Protein AF-A0A5N6GV18-F1 (afdb_monomer_lite)

pLDDT: mean 72.33, std 10.81, range [26.56, 85.5]

Sequence (75 aa):
MYLNHTHGYVVRDDLTISATVEDNGISAGPAYGNLKDGLKLNFQLKDRKEFRFDFKNGSEVWVTEHGHDHMLVRL

Organism: Aspergillus flavus (NCBI:txid5059)

Structure (mmCIF, N/CA/C/O backbone):
data_AF-A0A5N6GV18-F1
#
_entry.id   AF-A0A5N6GV18-F1
#
loop_
_atom_site.group_PDB
_atom_site.id
_atom_site.type_symbol
_atom_site.label_atom_id
_atom_site.label_alt_id
_atom_site.label_comp_id
_atom_site.label_asym_id
_atom_site.label_entity_id
_atom_site.label_seq_id
_atom_site.pdbx_PDB_ins_code
_atom_site.Cartn_x
_atom_site.Cartn_y
_atom_site.Cartn_z
_atom_site.occupancy
_atom_site.B_iso_or_equiv
_atom_site.auth_seq_id
_atom_site.auth_comp_id
_atom_site.auth_asym_id
_atom_site.auth_atom_id
_atom_site.pdbx_PDB_model_num
ATOM 1 N N . MET A 1 1 ? 5.918 8.885 -23.998 1.00 26.56 1 MET A N 1
ATOM 2 C CA . MET A 1 1 ? 5.142 9.466 -22.885 1.00 26.56 1 MET A CA 1
ATOM 3 C C . MET A 1 1 ? 4.766 8.284 -22.011 1.00 26.56 1 MET A C 1
ATOM 5 O O . MET A 1 1 ? 3.949 7.487 -22.446 1.00 26.56 1 MET A O 1
ATOM 9 N N . TYR A 1 2 ? 5.490 8.051 -20.916 1.00 30.34 2 TYR A N 1
ATOM 10 C CA . TYR A 1 2 ? 5.294 6.862 -20.080 1.00 30.34 2 TYR A CA 1
ATOM 11 C C . TYR A 1 2 ? 4.383 7.252 -18.917 1.00 30.34 2 TYR A C 1
ATOM 13 O O . TYR A 1 2 ? 4.692 8.183 -18.176 1.00 30.34 2 TYR A O 1
ATOM 21 N N . LEU A 1 3 ? 3.216 6.618 -18.851 1.00 35.25 3 LEU A N 1
ATOM 22 C CA . LEU A 1 3 ? 2.203 6.840 -17.828 1.00 35.25 3 LEU A CA 1
ATOM 23 C C . LEU A 1 3 ? 2.514 5.916 -16.643 1.00 35.25 3 LEU A C 1
ATOM 25 O O . LEU A 1 3 ? 2.532 4.701 -16.805 1.00 35.25 3 LEU A O 1
ATOM 29 N N . ASN A 1 4 ? 2.764 6.490 -15.466 1.00 53.00 4 ASN A N 1
ATOM 30 C CA . ASN A 1 4 ? 2.836 5.736 -14.215 1.00 53.00 4 ASN A CA 1
ATOM 31 C C . ASN A 1 4 ? 1.408 5.442 -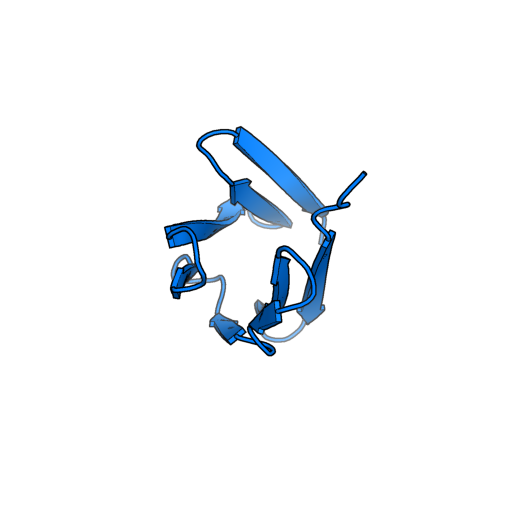13.754 1.00 53.00 4 ASN A C 1
ATOM 33 O O . ASN A 1 4 ? 0.630 6.376 -13.559 1.00 53.00 4 ASN A O 1
ATOM 37 N N . HIS A 1 5 ? 1.063 4.165 -13.601 1.00 59.59 5 HIS A N 1
ATOM 38 C CA . HIS A 1 5 ? -0.255 3.742 -13.137 1.00 59.59 5 HIS A CA 1
ATOM 39 C C . HIS A 1 5 ? -0.117 2.959 -11.832 1.00 59.59 5 HIS A C 1
ATOM 41 O O . HIS A 1 5 ? 0.497 1.893 -11.784 1.00 59.59 5 HIS A O 1
ATOM 47 N N . THR A 1 6 ? -0.736 3.490 -10.782 1.00 59.47 6 THR A N 1
ATOM 48 C CA . THR A 1 6 ? -0.907 2.806 -9.500 1.00 59.47 6 THR A CA 1
ATOM 49 C C . THR A 1 6 ? -2.376 2.425 -9.381 1.00 59.47 6 THR A C 1
ATOM 51 O O . THR A 1 6 ? -3.247 3.296 -9.396 1.00 59.47 6 THR A O 1
ATOM 54 N N . HIS A 1 7 ? -2.664 1.129 -9.275 1.00 66.75 7 HIS A N 1
ATOM 55 C CA . HIS A 1 7 ? -4.025 0.627 -9.086 1.00 66.75 7 HIS A CA 1
ATOM 56 C C . HIS A 1 7 ? -4.086 -0.236 -7.826 1.00 66.75 7 HIS A C 1
ATOM 58 O O . HIS A 1 7 ? -3.181 -1.025 -7.548 1.00 66.75 7 HIS A O 1
ATOM 64 N N . GLY A 1 8 ? -5.171 -0.106 -7.068 1.00 63.00 8 GLY A N 1
ATOM 65 C CA . GLY A 1 8 ? -5.388 -0.893 -5.863 1.00 63.00 8 GLY A CA 1
ATOM 66 C C . GLY A 1 8 ? -6.852 -0.930 -5.452 1.00 63.00 8 GLY A C 1
ATOM 67 O O . GLY A 1 8 ? -7.660 -0.129 -5.924 1.00 63.00 8 GLY A O 1
ATOM 68 N N . TYR A 1 9 ? -7.192 -1.874 -4.580 1.00 65.88 9 TYR A N 1
ATOM 69 C CA . TYR A 1 9 ? -8.521 -1.983 -3.982 1.00 65.88 9 TYR A CA 1
ATOM 70 C C . TYR A 1 9 ? -8.413 -2.253 -2.481 1.00 65.88 9 TYR A C 1
ATOM 72 O O . TYR A 1 9 ? -7.433 -2.830 -2.004 1.00 65.88 9 TYR A O 1
ATOM 80 N N . VAL A 1 10 ? -9.438 -1.819 -1.746 1.00 66.19 10 VAL A N 1
ATOM 81 C CA . VAL A 1 10 ? -9.557 -1.997 -0.296 1.00 66.19 10 VAL A CA 1
ATOM 82 C C . VAL A 1 10 ? -10.779 -2.859 -0.014 1.00 66.19 10 VAL A C 1
ATOM 84 O O . VAL A 1 10 ? -11.889 -2.519 -0.429 1.00 66.19 10 VAL A O 1
ATOM 87 N N . VAL A 1 11 ? -10.578 -3.959 0.704 1.00 72.00 11 VAL A N 1
ATOM 88 C CA . VAL A 1 11 ? -11.655 -4.801 1.227 1.00 72.00 11 VAL A CA 1
ATOM 89 C C . VAL A 1 11 ? -12.057 -4.255 2.595 1.00 72.00 11 VAL A C 1
ATOM 91 O O . VAL A 1 11 ? -11.224 -4.077 3.479 1.00 72.00 11 VAL A O 1
ATOM 94 N N . ARG A 1 12 ? -13.338 -3.904 2.754 1.00 67.19 12 ARG A N 1
ATOM 95 C CA . ARG A 1 12 ? -13.823 -3.171 3.937 1.00 67.19 12 ARG A CA 1
ATOM 96 C C . ARG A 1 12 ? -13.959 -4.050 5.177 1.00 67.19 12 ARG A C 1
ATOM 98 O O . ARG A 1 12 ? -13.720 -3.563 6.275 1.00 67.19 12 ARG A O 1
ATOM 105 N N . ASP A 1 13 ? -14.328 -5.316 4.998 1.00 69.94 13 ASP A N 1
ATOM 106 C CA . ASP A 1 13 ? -14.604 -6.247 6.097 1.00 69.94 13 ASP A CA 1
ATOM 107 C C . ASP A 1 13 ? -13.369 -6.550 6.958 1.00 69.94 13 ASP A C 1
ATOM 109 O O . ASP A 1 13 ? -13.475 -6.709 8.174 1.00 69.94 13 ASP A O 1
ATOM 113 N N . ASP A 1 14 ? -12.185 -6.585 6.348 1.00 70.94 14 ASP A N 1
ATOM 114 C CA . ASP A 1 14 ? -10.921 -6.930 7.005 1.00 70.94 14 ASP A CA 1
ATOM 115 C C . ASP A 1 14 ? -9.852 -5.824 6.919 1.00 70.94 14 ASP A C 1
ATOM 117 O O . ASP A 1 14 ? -8.787 -5.946 7.535 1.00 70.94 14 ASP A O 1
ATOM 121 N N . LEU A 1 15 ? -10.157 -4.722 6.220 1.00 70.44 15 LEU A N 1
ATOM 122 C CA . LEU A 1 15 ? -9.235 -3.626 5.905 1.00 70.44 15 LEU A CA 1
ATOM 123 C C . LEU A 1 15 ? -7.978 -4.106 5.162 1.00 70.44 15 LEU A C 1
ATOM 125 O O . LEU A 1 15 ? -6.907 -3.498 5.287 1.00 70.44 15 LEU A O 1
ATOM 129 N N . THR A 1 16 ? -8.107 -5.186 4.387 1.00 76.25 16 THR A N 1
ATOM 130 C CA . THR A 1 16 ? -7.043 -5.662 3.508 1.00 76.25 16 THR A CA 1
ATOM 131 C C . THR A 1 16 ? -6.930 -4.741 2.303 1.00 76.25 16 THR A C 1
ATOM 133 O O . THR A 1 16 ? -7.914 -4.433 1.627 1.00 76.25 16 THR A O 1
ATOM 136 N N . ILE A 1 17 ? -5.706 -4.319 2.008 1.00 73.75 17 ILE A N 1
ATOM 137 C CA . ILE A 1 17 ? -5.377 -3.569 0.799 1.00 73.75 17 ILE A CA 1
ATOM 138 C C . ILE A 1 17 ? -4.540 -4.431 -0.137 1.00 73.75 17 ILE A C 1
ATOM 140 O O . ILE A 1 17 ? -3.658 -5.161 0.308 1.00 73.75 17 ILE A O 1
ATOM 144 N N . SER A 1 18 ? -4.823 -4.322 -1.432 1.00 74.25 18 SER A N 1
ATOM 145 C CA . SER A 1 18 ? -3.981 -4.839 -2.508 1.00 74.25 18 SER A CA 1
ATOM 146 C C . SER A 1 18 ? -3.551 -3.676 -3.392 1.00 74.25 18 SER 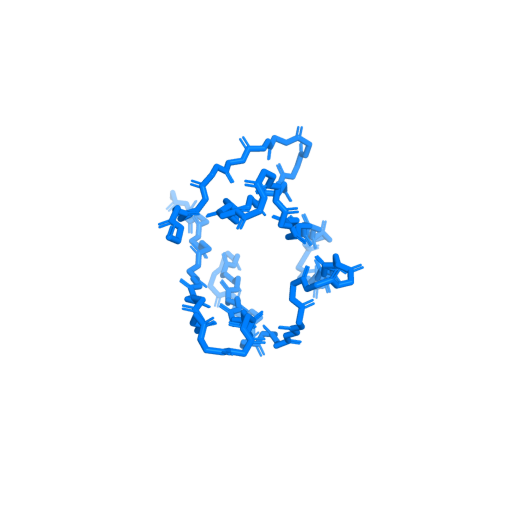A C 1
ATOM 148 O O . SER A 1 18 ? -4.401 -2.917 -3.865 1.00 74.25 18 SER A O 1
ATOM 150 N N . ALA A 1 19 ? -2.244 -3.523 -3.602 1.00 72.62 19 ALA A N 1
ATOM 151 C CA . ALA A 1 19 ? -1.674 -2.470 -4.438 1.00 72.62 19 ALA A CA 1
ATOM 152 C C . ALA A 1 19 ? -0.743 -3.059 -5.499 1.00 72.62 19 ALA A C 1
ATOM 154 O O . ALA A 1 19 ? 0.148 -3.844 -5.176 1.00 72.62 19 ALA A O 1
ATOM 155 N N . THR A 1 20 ? -0.939 -2.653 -6.752 1.00 72.81 20 THR A N 1
ATOM 156 C CA . THR A 1 20 ? -0.075 -2.981 -7.892 1.00 72.81 20 THR A CA 1
ATOM 157 C C . THR A 1 20 ? 0.537 -1.692 -8.424 1.00 72.81 20 THR A C 1
ATOM 159 O O . THR A 1 20 ? -0.169 -0.697 -8.616 1.00 72.81 20 THR A O 1
ATOM 162 N N . VAL A 1 21 ? 1.846 -1.711 -8.665 1.00 71.56 21 VAL A N 1
ATOM 163 C CA . VAL A 1 21 ? 2.593 -0.554 -9.174 1.00 71.56 21 VAL A CA 1
ATOM 164 C C . VAL A 1 21 ? 3.188 -0.914 -10.521 1.00 71.56 21 VAL A C 1
ATOM 166 O O . VAL A 1 21 ? 3.923 -1.895 -10.624 1.00 71.56 21 VAL A O 1
ATOM 169 N N . GLU A 1 22 ? 2.902 -0.107 -11.538 1.00 71.62 22 GLU A N 1
ATOM 170 C CA . GLU A 1 22 ? 3.527 -0.220 -12.852 1.00 71.62 22 GLU A CA 1
ATOM 171 C C . GLU A 1 22 ? 4.418 0.997 -13.123 1.00 71.62 22 GLU A C 1
ATOM 173 O O . GLU A 1 22 ? 3.982 2.147 -13.028 1.00 71.62 22 GLU A O 1
ATOM 178 N N . ASP A 1 23 ? 5.683 0.738 -13.453 1.00 70.19 23 ASP A N 1
ATOM 179 C CA . ASP A 1 23 ? 6.653 1.753 -13.860 1.00 70.19 23 ASP A CA 1
ATOM 180 C C . ASP A 1 23 ? 7.358 1.304 -15.141 1.00 70.19 23 ASP A C 1
ATOM 182 O O . ASP A 1 23 ? 7.969 0.236 -15.183 1.00 70.19 23 ASP A O 1
ATOM 186 N N . ASN A 1 24 ? 7.264 2.109 -16.203 1.00 70.62 24 ASN A N 1
ATOM 187 C CA . ASN A 1 24 ? 7.930 1.851 -17.487 1.00 70.62 24 ASN A CA 1
ATOM 188 C C . ASN A 1 24 ? 7.699 0.429 -18.059 1.00 70.62 24 ASN A C 1
ATOM 190 O O . ASN A 1 24 ? 8.603 -0.162 -18.651 1.00 70.62 24 ASN A O 1
ATOM 194 N N . GLY A 1 25 ? 6.492 -0.127 -17.889 1.00 66.56 25 GLY A N 1
ATOM 195 C CA . GLY A 1 25 ? 6.128 -1.474 -18.351 1.00 66.56 25 GLY A CA 1
ATOM 196 C C . GLY A 1 25 ? 6.606 -2.620 -17.449 1.00 66.56 25 GLY A C 1
ATOM 197 O O . GLY A 1 25 ? 6.405 -3.785 -17.787 1.00 66.56 25 GLY A O 1
ATOM 198 N N . ILE A 1 26 ? 7.227 -2.313 -16.305 1.00 65.44 26 ILE A N 1
ATOM 199 C CA . ILE A 1 26 ? 7.562 -3.281 -15.259 1.00 65.44 26 ILE A CA 1
ATOM 200 C C . ILE A 1 26 ? 6.515 -3.160 -14.152 1.00 65.44 26 ILE A C 1
ATOM 202 O O . ILE A 1 26 ? 6.402 -2.122 -13.499 1.00 65.44 26 ILE A O 1
ATOM 206 N N . SER A 1 27 ? 5.766 -4.238 -13.922 1.00 66.62 27 SER A N 1
ATOM 207 C CA . SER A 1 27 ? 4.785 -4.322 -12.842 1.00 66.62 27 SER A CA 1
ATOM 208 C C . SER A 1 27 ? 5.387 -4.997 -11.612 1.00 66.62 27 SER A C 1
ATOM 210 O O . SER A 1 27 ? 5.795 -6.162 -11.674 1.00 66.62 27 SER A O 1
ATOM 212 N N . ALA A 1 28 ? 5.372 -4.311 -10.474 1.00 67.38 28 ALA A N 1
ATOM 213 C CA . ALA A 1 28 ? 5.410 -4.988 -9.191 1.00 67.38 28 ALA A CA 1
ATOM 214 C C . ALA A 1 28 ? 3.993 -5.489 -8.884 1.00 67.38 28 ALA A C 1
ATOM 216 O O . ALA A 1 28 ? 3.062 -4.690 -8.760 1.00 67.38 28 ALA A O 1
ATOM 217 N N . GLY A 1 29 ? 3.839 -6.816 -8.830 1.00 63.78 29 GLY A N 1
ATOM 218 C CA . GLY A 1 29 ? 2.565 -7.483 -8.558 1.00 63.78 29 GLY A CA 1
ATOM 219 C C . GLY A 1 29 ? 1.945 -7.090 -7.209 1.00 63.78 29 GLY A C 1
ATOM 220 O O . GLY A 1 29 ? 2.563 -6.362 -6.428 1.00 63.78 29 GLY A O 1
ATOM 221 N N . PRO A 1 30 ? 0.725 -7.573 -6.922 1.00 68.88 30 PRO A N 1
ATOM 222 C CA . PRO A 1 30 ? -0.055 -7.095 -5.794 1.00 68.88 30 PRO A CA 1
ATOM 223 C C . PRO A 1 30 ? 0.667 -7.348 -4.471 1.00 68.88 30 PRO A C 1
ATOM 225 O O . PRO A 1 30 ? 1.005 -8.487 -4.138 1.00 68.88 30 PRO A O 1
ATOM 228 N N . ALA A 1 31 ? 0.877 -6.280 -3.708 1.00 69.50 31 ALA A N 1
ATOM 229 C CA . ALA A 1 31 ? 1.299 -6.370 -2.322 1.00 69.50 31 ALA A CA 1
ATOM 230 C C . ALA A 1 31 ? 0.079 -6.250 -1.408 1.00 69.50 31 ALA A C 1
ATOM 232 O O . ALA A 1 31 ? -0.757 -5.363 -1.591 1.00 69.50 31 ALA A O 1
ATOM 233 N N . TYR A 1 32 ? 0.008 -7.150 -0.427 1.00 70.88 32 TYR A N 1
ATOM 234 C CA . TYR A 1 32 ? -1.106 -7.257 0.507 1.00 70.88 32 TYR A CA 1
ATOM 235 C C . TYR A 1 32 ? -0.692 -6.798 1.900 1.00 70.88 32 TYR A C 1
ATOM 237 O O . TYR A 1 32 ? 0.430 -7.059 2.339 1.00 70.88 32 TYR A O 1
ATOM 245 N N . GLY A 1 33 ? -1.611 -6.167 2.622 1.00 73.00 33 GLY A N 1
ATOM 246 C CA . GLY A 1 33 ? -1.411 -5.870 4.036 1.00 73.00 33 GLY A CA 1
ATOM 247 C C . GLY A 1 33 ? -2.668 -5.362 4.727 1.00 73.00 33 GLY A C 1
ATOM 248 O O . GLY A 1 33 ? -3.695 -5.150 4.084 1.00 73.00 33 GLY A O 1
ATOM 249 N N . ASN A 1 34 ? -2.574 -5.181 6.045 1.00 78.25 34 ASN A N 1
ATOM 250 C CA . ASN A 1 34 ? -3.663 -4.672 6.873 1.00 78.25 34 ASN A CA 1
ATOM 251 C C . ASN A 1 34 ? -3.446 -3.188 7.196 1.00 78.25 34 ASN A C 1
ATOM 253 O O . ASN A 1 34 ? -2.363 -2.797 7.630 1.00 78.25 34 ASN A O 1
ATOM 257 N N . LEU A 1 35 ? -4.478 -2.366 7.003 1.00 77.62 35 LEU A N 1
ATOM 258 C CA . LEU A 1 35 ? -4.400 -0.920 7.231 1.00 77.62 35 LEU A CA 1
ATOM 259 C C . LEU A 1 35 ? -4.453 -0.506 8.711 1.00 77.62 35 LEU A C 1
ATOM 261 O O . LEU A 1 35 ? -4.100 0.632 9.017 1.00 77.62 35 LEU A O 1
ATOM 265 N N . LYS A 1 36 ? -4.874 -1.385 9.633 1.00 75.19 36 LYS A N 1
ATOM 266 C CA . LYS A 1 36 ? -5.005 -1.054 11.068 1.00 75.19 36 LYS A CA 1
ATOM 267 C C . LYS A 1 36 ? -3.679 -0.661 11.716 1.00 75.19 36 LYS A C 1
ATOM 269 O O . LYS A 1 36 ? -3.673 0.197 12.592 1.00 75.19 36 LYS A O 1
ATOM 274 N N . ASP A 1 37 ? -2.581 -1.252 11.258 1.00 70.06 37 ASP A N 1
ATOM 275 C CA . ASP A 1 37 ? -1.244 -1.036 11.819 1.00 70.06 37 ASP A CA 1
ATOM 276 C C . ASP A 1 37 ? -0.440 0.036 11.059 1.00 70.06 37 ASP A C 1
ATOM 278 O O . ASP A 1 37 ? 0.690 0.354 11.432 1.00 70.06 37 ASP A O 1
ATOM 282 N N . GLY A 1 38 ? -1.025 0.614 10.002 1.00 70.75 38 GLY A N 1
ATOM 283 C CA . GLY A 1 38 ? -0.307 1.413 9.012 1.00 70.75 38 GLY A CA 1
ATOM 284 C C . GLY A 1 38 ? 0.547 0.519 8.112 1.00 70.75 38 GLY A C 1
ATOM 285 O O . GLY A 1 38 ? 1.423 -0.215 8.570 1.00 70.75 38 GLY A O 1
ATOM 286 N N . LEU A 1 39 ? 0.309 0.572 6.801 1.00 76.69 39 LEU A N 1
ATOM 287 C CA . LEU A 1 39 ? 0.999 -0.299 5.854 1.00 76.69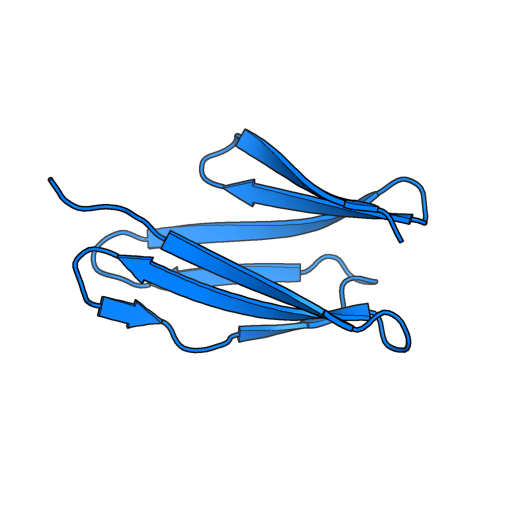 39 LEU A CA 1
ATOM 288 C C . LEU A 1 39 ? 1.994 0.500 5.021 1.00 76.69 39 LEU A C 1
ATOM 290 O O . LEU A 1 39 ? 1.629 1.422 4.297 1.00 76.69 39 LEU A O 1
ATOM 294 N N . LYS A 1 40 ? 3.264 0.099 5.066 1.00 76.88 40 LYS A N 1
ATOM 295 C CA . LYS A 1 40 ? 4.308 0.657 4.207 1.00 76.88 40 LYS A CA 1
ATOM 296 C C . LYS A 1 40 ? 4.722 -0.363 3.154 1.00 76.88 40 LYS A C 1
ATOM 298 O O . LYS A 1 40 ? 5.290 -1.401 3.486 1.00 76.88 40 LYS A O 1
ATOM 303 N N . LEU A 1 41 ? 4.490 -0.037 1.887 1.00 74.94 41 LEU A N 1
ATOM 304 C CA . LEU A 1 41 ? 4.900 -0.846 0.747 1.00 74.94 41 LEU A CA 1
ATOM 305 C C . LEU A 1 41 ? 6.091 -0.181 0.050 1.00 74.94 41 LEU A C 1
ATOM 307 O O . LEU A 1 41 ? 6.006 0.934 -0.461 1.00 74.94 41 LEU A O 1
ATOM 311 N N . ASN A 1 42 ? 7.228 -0.875 0.053 1.00 73.38 42 ASN A N 1
ATOM 312 C CA . ASN A 1 42 ? 8.421 -0.456 -0.675 1.00 73.38 42 ASN A CA 1
ATOM 313 C C . ASN A 1 42 ? 8.559 -1.322 -1.920 1.00 73.38 42 ASN A C 1
ATOM 315 O O . ASN A 1 42 ? 8.787 -2.527 -1.803 1.00 73.38 42 ASN A O 1
ATOM 319 N N . PHE A 1 43 ? 8.487 -0.709 -3.095 1.00 72.44 43 PHE A N 1
ATOM 320 C CA . PHE A 1 43 ? 8.722 -1.399 -4.353 1.00 72.44 43 PHE A CA 1
ATOM 321 C C . PHE A 1 43 ? 10.109 -1.026 -4.874 1.00 72.44 43 PHE A C 1
ATOM 323 O O . PHE A 1 43 ? 10.417 0.142 -5.122 1.00 72.44 43 PHE A O 1
ATOM 330 N N . GLN A 1 44 ? 10.970 -2.033 -5.012 1.00 68.81 44 GLN A N 1
ATOM 331 C CA . GLN A 1 44 ? 12.263 -1.889 -5.676 1.00 68.81 44 GLN A CA 1
ATOM 332 C C . GLN A 1 44 ? 12.076 -2.184 -7.165 1.00 68.81 44 GLN A C 1
ATOM 334 O O . GLN A 1 44 ? 12.245 -3.315 -7.613 1.00 68.81 44 GLN A O 1
ATOM 339 N N . LEU A 1 45 ? 11.662 -1.160 -7.909 1.00 73.38 45 LEU A N 1
ATOM 340 C CA . LEU A 1 45 ? 11.722 -1.149 -9.370 1.00 73.38 45 LEU A CA 1
ATOM 341 C C . LEU A 1 45 ? 13.043 -0.488 -9.797 1.00 73.38 45 LEU A C 1
ATOM 343 O O . LEU A 1 45 ? 13.986 -0.409 -9.006 1.00 73.38 45 LEU A O 1
ATOM 347 N N . LYS A 1 46 ? 13.132 -0.016 -11.045 1.00 71.88 46 LYS A N 1
ATOM 348 C CA . LYS A 1 46 ? 14.305 0.725 -11.535 1.00 71.88 46 LYS A CA 1
ATOM 349 C C . LYS A 1 46 ? 14.618 1.944 -10.655 1.00 71.88 46 LYS A C 1
ATOM 351 O O . LYS A 1 46 ? 15.784 2.206 -10.376 1.00 71.88 46 LYS A O 1
ATOM 356 N N . ASP A 1 47 ? 13.567 2.599 -10.164 1.00 72.19 47 ASP A N 1
ATOM 357 C CA . ASP A 1 47 ? 13.610 3.594 -9.100 1.00 72.19 47 ASP A CA 1
ATOM 358 C C . ASP A 1 47 ? 12.923 3.038 -7.846 1.00 72.19 47 ASP A C 1
ATOM 360 O O . ASP A 1 47 ? 11.900 2.347 -7.922 1.00 72.19 47 ASP A O 1
ATOM 364 N N . ARG A 1 48 ? 13.479 3.332 -6.665 1.00 70.62 48 ARG A N 1
ATOM 365 C CA . ARG A 1 48 ? 12.852 2.947 -5.397 1.00 70.62 48 ARG A CA 1
ATOM 366 C C . ARG A 1 48 ? 11.609 3.808 -5.188 1.00 70.62 48 ARG A C 1
ATOM 368 O O . ARG A 1 48 ? 11.732 4.985 -4.853 1.00 70.62 48 ARG A O 1
ATOM 375 N N . LYS A 1 49 ? 10.428 3.210 -5.344 1.00 73.75 49 LYS A N 1
ATOM 376 C CA . LYS A 1 49 ? 9.152 3.852 -5.020 1.00 73.75 49 LYS A CA 1
ATOM 377 C C . LYS A 1 49 ? 8.663 3.391 -3.657 1.00 73.75 49 LYS A C 1
ATOM 379 O O . LYS A 1 49 ? 8.709 2.208 -3.314 1.00 73.75 49 LYS A O 1
ATOM 384 N N . GLU A 1 50 ? 8.206 4.354 -2.875 1.00 77.44 50 GLU A N 1
ATOM 385 C CA . GLU A 1 50 ? 7.663 4.136 -1.544 1.00 77.44 50 GLU A CA 1
ATOM 386 C C . GLU A 1 50 ? 6.214 4.601 -1.533 1.00 77.44 50 GLU A C 1
ATOM 388 O O . GLU A 1 50 ? 5.927 5.750 -1.869 1.00 77.44 50 GLU A O 1
ATOM 393 N N . PHE A 1 51 ? 5.329 3.695 -1.128 1.00 78.62 51 PHE A N 1
ATOM 394 C CA . PHE A 1 51 ? 3.925 3.980 -0.900 1.00 78.62 51 PHE A CA 1
ATOM 395 C C . PHE A 1 51 ? 3.617 3.703 0.559 1.00 78.62 51 PHE A C 1
ATOM 397 O O . PHE A 1 51 ? 3.920 2.629 1.093 1.00 78.62 51 PHE A O 1
ATOM 404 N N . ARG A 1 52 ? 3.000 4.675 1.214 1.00 84.12 52 ARG A N 1
ATOM 405 C CA . ARG A 1 52 ? 2.508 4.519 2.576 1.00 84.12 52 ARG A CA 1
ATOM 406 C C . ARG A 1 52 ? 0.997 4.602 2.556 1.00 84.12 52 ARG A C 1
ATOM 408 O O . ARG A 1 52 ? 0.455 5.555 2.017 1.00 84.12 52 ARG A O 1
ATOM 415 N N . PHE A 1 53 ? 0.343 3.609 3.135 1.00 81.56 53 PHE A N 1
ATOM 416 C CA . PHE A 1 53 ? -1.099 3.567 3.270 1.00 81.56 53 PHE A CA 1
ATOM 417 C C . PHE A 1 53 ? -1.465 3.748 4.735 1.00 81.56 53 PHE A C 1
ATOM 419 O O . PHE A 1 53 ? -1.039 2.971 5.594 1.00 81.56 53 PHE A O 1
ATOM 426 N N . ASP A 1 54 ? -2.261 4.775 5.010 1.00 82.38 54 ASP A N 1
ATOM 427 C CA . ASP A 1 54 ? -2.694 5.122 6.358 1.00 82.38 54 ASP A CA 1
ATOM 428 C C . ASP A 1 54 ? -4.221 5.125 6.437 1.00 82.38 54 ASP A C 1
ATOM 430 O O . ASP A 1 54 ? -4.915 5.621 5.542 1.00 82.38 54 ASP A O 1
ATOM 434 N N . PHE A 1 55 ? -4.736 4.612 7.553 1.00 82.94 55 PHE A N 1
ATOM 435 C CA . PHE A 1 55 ? -6.133 4.765 7.920 1.00 82.94 55 PHE A CA 1
ATOM 436 C C . PHE A 1 55 ? -6.290 5.998 8.807 1.00 82.94 55 PHE A C 1
ATOM 438 O O . PHE A 1 55 ? -5.814 6.029 9.944 1.00 82.94 55 PHE A O 1
ATOM 445 N N . LYS A 1 56 ? -6.936 7.036 8.280 1.00 82.62 56 LYS A N 1
ATOM 446 C CA . LYS A 1 56 ? -7.165 8.301 8.984 1.00 82.62 56 LYS A CA 1
ATOM 447 C C . LYS A 1 56 ? -8.650 8.450 9.305 1.00 82.62 56 LYS A C 1
ATOM 449 O O . LYS A 1 56 ? -9.517 7.888 8.636 1.00 82.62 56 LYS A O 1
ATOM 454 N N . ASN A 1 57 ? -8.951 9.202 10.362 1.00 82.19 57 ASN A N 1
ATOM 455 C CA . ASN A 1 57 ? -10.315 9.618 10.715 1.00 82.19 57 ASN A CA 1
ATOM 456 C C . ASN A 1 57 ? -11.340 8.470 10.851 1.00 82.19 57 ASN A C 1
ATOM 458 O O . ASN A 1 57 ? -12.538 8.671 10.654 1.00 82.19 57 ASN A O 1
ATOM 462 N N . GLY A 1 58 ? -10.879 7.250 11.153 1.00 76.38 58 GLY A N 1
ATOM 463 C CA . GLY A 1 58 ? -11.728 6.073 11.360 1.00 76.38 58 GLY A CA 1
ATOM 464 C C . GLY A 1 58 ? -12.503 5.587 10.129 1.00 76.38 58 GLY A C 1
ATOM 465 O O . GLY A 1 58 ? -13.290 4.654 10.256 1.00 76.38 58 GLY A O 1
ATOM 466 N N . SER A 1 59 ? -12.315 6.206 8.960 1.00 81.31 59 SER A N 1
ATOM 467 C CA . SER A 1 59 ? -13.065 5.882 7.738 1.00 81.31 59 SER A CA 1
ATOM 468 C C . SER A 1 59 ? -12.342 6.248 6.442 1.00 81.31 59 SER A C 1
ATOM 470 O O . SER A 1 59 ? -12.881 6.023 5.368 1.00 81.31 59 SER A O 1
ATOM 472 N N . GLU A 1 60 ? -11.134 6.804 6.480 1.00 83.69 60 GLU A N 1
ATOM 473 C CA . GLU A 1 60 ? -10.463 7.283 5.272 1.00 83.69 60 GLU A CA 1
ATOM 474 C C . GLU A 1 60 ? -9.183 6.499 5.024 1.00 83.69 60 GLU A C 1
ATOM 476 O O . GLU A 1 60 ? -8.329 6.386 5.904 1.00 83.69 60 GLU A O 1
ATOM 481 N N . VAL A 1 61 ? -9.028 5.995 3.804 1.00 81.44 61 VAL A N 1
ATOM 482 C CA . VAL A 1 61 ? -7.782 5.378 3.352 1.00 81.44 61 VAL A CA 1
ATOM 483 C C . VAL A 1 61 ? -7.021 6.392 2.519 1.00 81.44 61 VAL A C 1
ATOM 485 O O . VAL A 1 61 ? -7.513 6.877 1.495 1.00 81.44 61 VAL A O 1
ATOM 488 N N . TRP A 1 62 ? -5.808 6.689 2.959 1.00 85.50 62 TRP A N 1
ATOM 489 C CA . TRP A 1 62 ? -4.898 7.618 2.310 1.00 85.50 62 TRP A CA 1
ATOM 490 C C . TRP A 1 62 ? -3.684 6.868 1.783 1.00 85.50 62 TRP A C 1
ATOM 492 O O . TRP A 1 62 ? -3.237 5.906 2.405 1.00 85.50 62 TRP A O 1
ATOM 502 N N . VAL A 1 63 ? -3.146 7.326 0.657 1.00 84.12 63 VAL A N 1
ATOM 503 C CA . VAL A 1 63 ? -1.843 6.911 0.145 1.00 84.12 63 VAL A CA 1
ATOM 504 C C . VAL A 1 63 ? -0.915 8.115 0.078 1.00 84.12 63 VAL A C 1
ATOM 506 O O . VAL A 1 63 ? -1.288 9.156 -0.458 1.00 84.12 63 VAL A O 1
ATOM 509 N N . THR A 1 64 ? 0.290 7.972 0.612 1.00 84.31 64 THR A N 1
ATOM 510 C CA . THR A 1 64 ? 1.386 8.915 0.409 1.00 84.31 64 THR A CA 1
ATOM 511 C C . THR A 1 64 ? 2.332 8.340 -0.633 1.00 84.31 64 THR A C 1
ATOM 513 O O . THR A 1 64 ? 2.893 7.259 -0.433 1.00 84.31 64 THR A O 1
ATOM 516 N N . GLU A 1 65 ? 2.537 9.074 -1.720 1.00 81.06 65 GLU A N 1
ATOM 517 C CA . GLU A 1 65 ? 3.507 8.768 -2.771 1.00 81.06 65 GLU A CA 1
ATOM 518 C C . GLU A 1 65 ? 4.398 10.001 -2.973 1.00 81.06 65 GLU A C 1
ATOM 520 O O . GLU A 1 65 ? 3.904 11.118 -3.081 1.00 81.06 65 GLU A O 1
ATOM 525 N N . HIS A 1 66 ? 5.725 9.832 -2.979 1.00 77.69 66 HIS A N 1
ATOM 526 C CA . HIS A 1 66 ? 6.680 10.939 -3.177 1.00 77.69 66 HIS A CA 1
ATOM 527 C C . HIS A 1 66 ? 6.481 12.154 -2.234 1.00 77.69 66 HIS A C 1
ATOM 529 O O . HIS A 1 66 ? 6.829 13.280 -2.577 1.00 77.69 66 HIS A O 1
ATOM 535 N N . GLY A 1 67 ? 5.950 11.929 -1.026 1.00 79.12 67 GLY A N 1
ATOM 536 C CA . GLY A 1 67 ? 5.662 12.985 -0.045 1.00 79.12 67 GLY A CA 1
ATOM 537 C C . GLY A 1 67 ? 4.337 13.722 -0.269 1.00 79.12 67 GLY A C 1
ATOM 538 O O . GLY A 1 67 ? 4.076 14.711 0.412 1.00 79.12 67 GLY A O 1
ATOM 539 N N . HIS A 1 68 ? 3.512 13.256 -1.208 1.00 81.69 68 HIS A N 1
ATOM 540 C CA . HIS A 1 68 ? 2.195 13.801 -1.510 1.00 81.69 68 HIS A CA 1
ATOM 541 C C . HIS A 1 68 ? 1.107 12.831 -1.046 1.00 81.69 68 HIS A C 1
ATOM 543 O O . HIS A 1 68 ? 1.126 11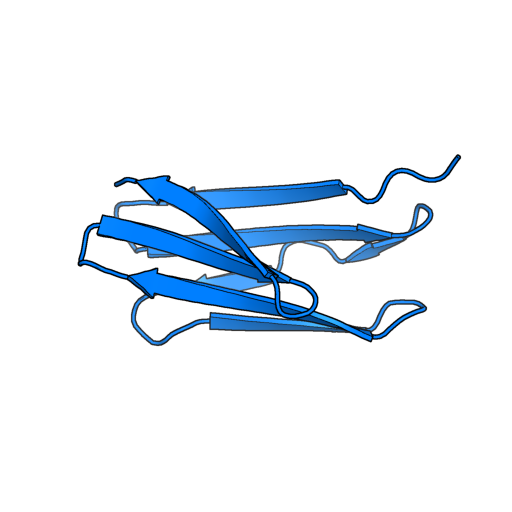.651 -1.395 1.00 81.69 68 HIS A O 1
ATOM 549 N N . ASP A 1 69 ? 0.157 13.344 -0.265 1.00 84.31 69 ASP A N 1
ATOM 550 C CA . ASP A 1 69 ? -0.964 12.578 0.276 1.00 84.31 69 ASP A CA 1
ATOM 551 C C . ASP A 1 69 ? -2.179 12.647 -0.658 1.00 84.31 69 ASP A C 1
ATOM 553 O O . ASP A 1 69 ? -2.633 13.728 -1.043 1.00 84.31 69 ASP A O 1
ATOM 557 N N . HIS A 1 70 ? -2.760 11.487 -0.952 1.00 82.81 70 HIS A N 1
ATOM 558 C CA . HIS A 1 70 ? -3.964 11.333 -1.759 1.00 82.81 70 HIS A CA 1
ATOM 559 C C . HIS A 1 70 ? -4.985 10.463 -1.018 1.00 82.81 70 HIS A C 1
ATOM 561 O O . HIS A 1 70 ? -4.664 9.369 -0.555 1.00 82.81 70 HIS A O 1
ATOM 567 N N . MET A 1 71 ? -6.235 10.920 -0.911 1.00 82.19 71 MET A N 1
ATOM 568 C CA . MET A 1 71 ? -7.322 10.086 -0.392 1.00 82.19 71 MET A CA 1
ATOM 569 C C . MET A 1 71 ? -7.753 9.098 -1.481 1.00 82.19 71 MET A C 1
ATOM 571 O O . MET A 1 71 ? -8.196 9.515 -2.550 1.00 82.19 71 MET A O 1
ATOM 575 N N . LEU A 1 72 ? -7.641 7.799 -1.207 1.00 77.38 72 LEU A N 1
ATOM 576 C CA . LEU A 1 72 ? -8.062 6.742 -2.131 1.00 77.38 72 LEU A CA 1
ATOM 577 C C . LEU A 1 72 ? -9.557 6.471 -2.025 1.00 77.38 72 LEU A C 1
ATOM 579 O O . LEU A 1 72 ? -10.251 6.360 -3.033 1.00 77.38 72 LEU A O 1
ATOM 583 N N . VAL A 1 73 ? -10.050 6.327 -0.795 1.00 78.94 73 VAL A N 1
ATOM 584 C CA . VAL A 1 73 ? -11.443 5.963 -0.543 1.00 78.94 73 VAL A CA 1
ATOM 585 C C . VAL A 1 73 ? -11.880 6.398 0.850 1.00 78.94 73 VAL A C 1
ATOM 587 O O . VAL A 1 73 ? -11.105 6.360 1.806 1.00 78.94 73 VAL A O 1
ATOM 590 N N . ARG A 1 74 ? -13.157 6.769 0.955 1.00 79.44 74 ARG A N 1
ATOM 591 C CA . ARG A 1 74 ? -13.876 6.916 2.219 1.00 79.44 74 ARG A CA 1
ATOM 592 C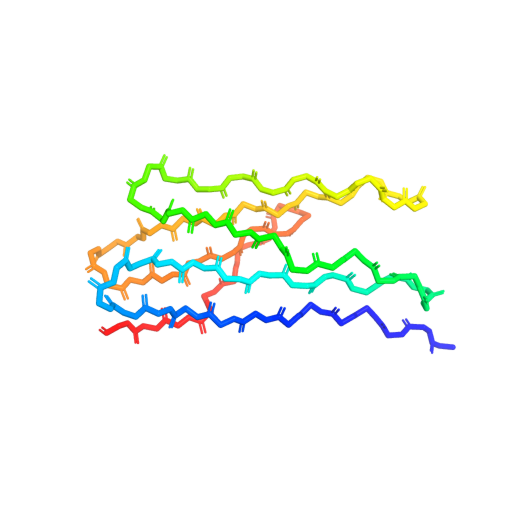 C . ARG A 1 74 ? -14.805 5.715 2.407 1.00 79.44 74 ARG A C 1
ATOM 594 O O . ARG A 1 74 ? -15.573 5.383 1.499 1.00 79.44 74 ARG A O 1
ATOM 601 N N . LEU A 1 75 ? -14.664 5.035 3.540 1.00 72.50 75 LEU A N 1
ATOM 602 C CA . LEU A 1 75 ? -15.418 3.849 3.934 1.00 72.50 75 LEU A CA 1
ATOM 603 C C . LEU A 1 75 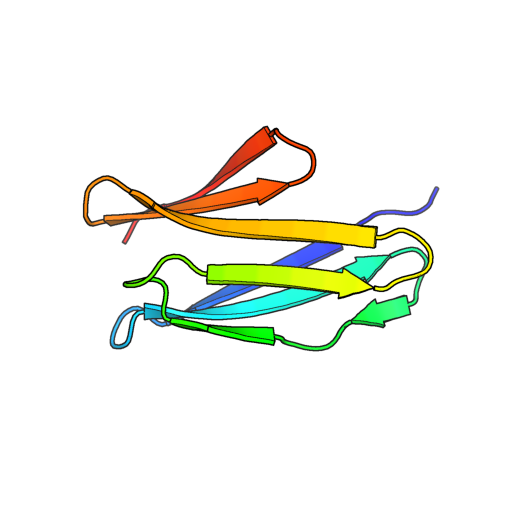? -16.804 4.230 4.452 1.00 72.50 75 LEU A C 1
ATOM 605 O O . LEU A 1 75 ? -16.902 5.196 5.237 1.00 72.50 75 LEU A O 1
#

Secondary structure (DSSP, 8-state):
-PPPEEEEEE-TTT-EEEEEEEETTEEEEEEEEEGGG-EEEEEESSSEEEEEEEEETTTEEEEEETTEEEEEEE-

Foldseek 3Di:
DWDWDKDKDADPVQRKIWIWTDDPNDIDGTDIDHQPVKDWDWDPDVDTWIWTWHDPPVFWIWIATPNDIDTPDGD

Radius of gyration: 12.3 Å; chains: 1; bounding box: 30×21×35 Å